Protein AF-A0A8T7G1Y4-F1 (afdb_monomer_lite)

Foldseek 3Di:
DLDLDADPLCVVQVKDKAKADPRADPQWDFLEWDDAPNIIITIIGGPVCVVPVVVSVVVSVSRVVSVVVSND

pLDDT: mean 89.41, std 7.93, range [53.5, 95.69]

Radius of gyration: 11.38 Å; chains: 1; bounding box: 20×20×32 Å

Sequence (72 aa):
MKKIELSKNLKRRKAIVSIGENGTPDDYFDIAGMFIDGEMYAIAVPKSLLDKATIMNALAKEAEACLSKAIE

Structure (mmCIF, N/CA/C/O backbone):
data_AF-A0A8T7G1Y4-F1
#
_entry.id   AF-A0A8T7G1Y4-F1
#
loop_
_atom_site.group_PDB
_atom_site.id
_atom_site.type_symbol
_atom_site.label_atom_id
_atom_site.label_alt_id
_atom_site.label_comp_id
_atom_site.label_asym_id
_atom_site.label_entity_id
_atom_site.label_seq_id
_atom_site.pdbx_PDB_ins_code
_atom_site.Cartn_x
_atom_site.Cartn_y
_atom_site.Cartn_z
_atom_site.occupancy
_atom_site.B_iso_or_equiv
_atom_site.auth_seq_id
_atom_site.auth_comp_id
_atom_site.auth_asym_id
_atom_site.auth_atom_id
_atom_site.pdbx_PDB_model_num
ATOM 1 N N . MET A 1 1 ? -10.378 -5.656 13.678 1.00 53.50 1 MET A N 1
ATOM 2 C CA . MET A 1 1 ? -9.307 -5.210 12.761 1.00 53.50 1 MET A CA 1
ATOM 3 C C . MET A 1 1 ? -9.771 -3.941 12.074 1.00 53.50 1 MET A C 1
ATOM 5 O O . MET A 1 1 ? -10.832 -3.982 11.451 1.00 53.50 1 MET A O 1
ATOM 9 N N . LYS A 1 2 ? -9.036 -2.828 12.203 1.00 62.44 2 LYS A N 1
ATOM 10 C CA . LYS A 1 2 ? -9.285 -1.650 11.365 1.00 62.44 2 LYS A CA 1
ATOM 11 C C . LYS A 1 2 ? -8.988 -2.045 9.918 1.00 62.44 2 LYS A C 1
ATOM 13 O O . LYS A 1 2 ? -7.915 -2.557 9.616 1.00 62.44 2 LYS A O 1
ATOM 18 N N . LYS A 1 3 ? -9.977 -1.925 9.036 1.00 74.19 3 LYS A N 1
A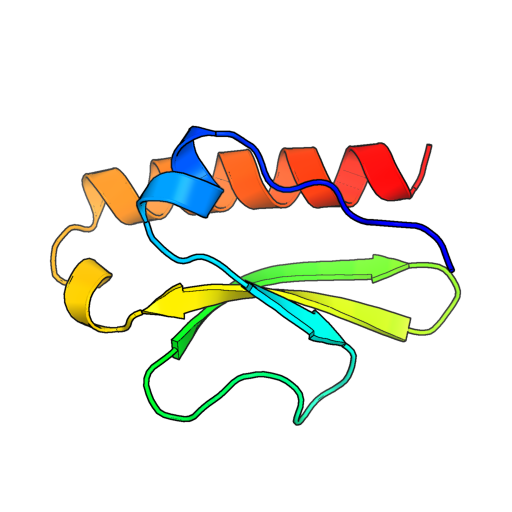TOM 19 C CA . LYS A 1 3 ? -9.851 -2.370 7.647 1.00 74.19 3 LYS A CA 1
ATOM 20 C C . LYS A 1 3 ? -9.398 -1.179 6.812 1.00 74.19 3 LYS A C 1
ATOM 22 O O . LYS A 1 3 ? -10.223 -0.338 6.475 1.00 74.19 3 LYS A O 1
ATOM 27 N N . ILE A 1 4 ? -8.107 -1.104 6.486 1.00 87.25 4 ILE A N 1
ATOM 28 C CA . ILE A 1 4 ? -7.606 -0.111 5.526 1.00 87.25 4 ILE A CA 1
ATOM 29 C C . ILE A 1 4 ? -8.259 -0.402 4.175 1.00 87.25 4 ILE A C 1
ATOM 31 O O . ILE A 1 4 ? -8.002 -1.431 3.543 1.00 87.25 4 ILE A O 1
ATOM 35 N N . GLU A 1 5 ? -9.148 0.486 3.740 1.00 91.00 5 GLU A N 1
ATOM 36 C CA . GLU A 1 5 ? -9.791 0.358 2.443 1.00 91.00 5 GLU A CA 1
ATOM 37 C C . GLU A 1 5 ? -8.942 1.023 1.360 1.00 91.00 5 GLU A C 1
ATOM 39 O O . GLU A 1 5 ? -8.814 2.243 1.292 1.00 91.00 5 GLU A O 1
ATOM 44 N N . LEU 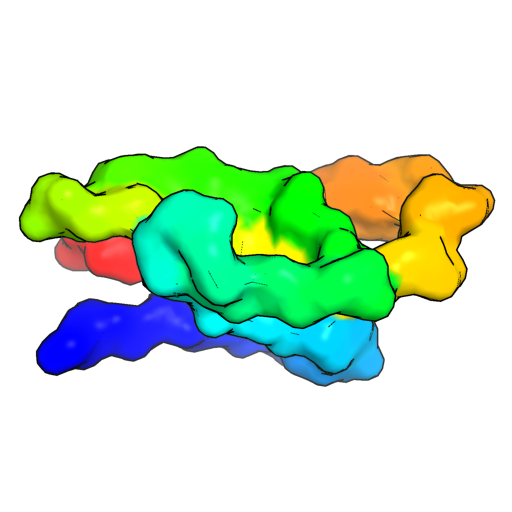A 1 6 ? -8.411 0.202 0.454 1.00 93.25 6 LEU A N 1
ATOM 45 C CA . LEU A 1 6 ? -7.727 0.702 -0.731 1.00 93.25 6 LEU A CA 1
ATOM 46 C C . LEU A 1 6 ? -8.711 1.396 -1.677 1.00 93.25 6 LEU A C 1
ATOM 48 O O . LEU A 1 6 ? -9.811 0.897 -1.961 1.00 93.25 6 LEU A O 1
ATOM 52 N N . SER A 1 7 ? -8.266 2.504 -2.256 1.00 94.75 7 SER A N 1
ATOM 53 C CA . SER A 1 7 ? -8.993 3.188 -3.317 1.00 94.75 7 SER A CA 1
ATOM 54 C C . SER A 1 7 ? -9.183 2.302 -4.561 1.00 94.75 7 SER A C 1
ATOM 56 O O . SER A 1 7 ? -8.479 1.311 -4.787 1.00 94.75 7 SER A O 1
ATOM 58 N N . LYS A 1 8 ? -10.108 2.694 -5.449 1.00 95.00 8 LYS A N 1
ATOM 59 C CA . LYS A 1 8 ? -10.302 2.018 -6.749 1.00 95.00 8 LYS A CA 1
ATOM 60 C C . LYS A 1 8 ? -9.019 1.993 -7.590 1.00 95.00 8 LYS A C 1
ATOM 62 O O . LYS A 1 8 ? -8.762 1.027 -8.305 1.00 95.00 8 LYS A O 1
ATOM 67 N N . ASN A 1 9 ? -8.227 3.060 -7.520 1.00 94.06 9 ASN A N 1
ATOM 68 C CA . ASN A 1 9 ? -7.030 3.248 -8.329 1.00 94.06 9 ASN A CA 1
ATOM 69 C C . ASN A 1 9 ? -5.886 2.330 -7.858 1.00 94.06 9 ASN A C 1
ATOM 71 O O . ASN A 1 9 ? -5.243 1.689 -8.696 1.00 94.06 9 ASN A O 1
ATOM 75 N N . LEU A 1 10 ? -5.702 2.215 -6.537 1.00 95.69 10 LEU A N 1
ATOM 76 C CA . LEU A 1 10 ? -4.771 1.289 -5.886 1.00 95.69 10 LEU A CA 1
ATOM 77 C C . LEU A 1 10 ? -5.169 -0.170 -6.159 1.00 95.69 10 LEU A C 1
ATOM 79 O O . LEU A 1 10 ? -4.347 -0.949 -6.642 1.00 95.69 10 LEU A O 1
ATOM 83 N N . LYS A 1 11 ? -6.457 -0.516 -5.995 1.00 95.31 11 LYS A N 1
ATOM 84 C CA . LYS A 1 11 ? -7.001 -1.851 -6.330 1.00 95.31 11 LYS A CA 1
ATOM 85 C C . LYS A 1 11 ? -6.733 -2.234 -7.790 1.00 95.31 11 LYS A C 1
ATOM 87 O O . LYS A 1 11 ? -6.237 -3.323 -8.065 1.00 95.31 11 LYS A O 1
ATOM 92 N N . ARG A 1 12 ? -6.989 -1.323 -8.741 1.00 95.44 12 ARG A N 1
ATOM 93 C CA . ARG A 1 12 ? -6.743 -1.553 -10.181 1.00 95.44 12 ARG A CA 1
ATOM 94 C C . ARG A 1 12 ? -5.277 -1.871 -10.492 1.00 95.44 12 ARG A C 1
ATOM 96 O O . ARG A 1 12 ? -4.995 -2.566 -11.463 1.00 95.44 12 ARG A O 1
ATOM 103 N N . ARG A 1 13 ? -4.352 -1.357 -9.683 1.00 94.69 13 ARG A N 1
ATOM 104 C CA . ARG A 1 13 ? -2.902 -1.556 -9.823 1.00 94.69 13 ARG A CA 1
ATOM 105 C C . ARG A 1 13 ? -2.369 -2.668 -8.929 1.00 94.69 13 ARG A C 1
ATOM 107 O O . ARG A 1 13 ? -1.161 -2.782 -8.766 1.00 94.69 13 ARG A O 1
ATOM 114 N N . LYS A 1 14 ? -3.272 -3.500 -8.401 1.00 94.75 14 LYS A N 1
ATOM 115 C CA . LYS A 1 14 ? -2.964 -4.647 -7.550 1.00 94.75 14 LYS A CA 1
ATOM 116 C C . LYS A 1 14 ? -2.186 -4.268 -6.289 1.00 94.75 14 LYS A C 1
ATOM 118 O O . LYS A 1 14 ? -1.407 -5.086 -5.821 1.00 94.75 14 LYS A O 1
ATOM 123 N N . ALA A 1 15 ? -2.379 -3.055 -5.763 1.00 95.19 15 ALA A N 1
ATOM 124 C CA . ALA A 1 15 ? -1.797 -2.669 -4.484 1.00 95.19 15 ALA A CA 1
ATOM 125 C C . ALA A 1 15 ? -2.313 -3.578 -3.359 1.00 95.19 15 ALA A C 1
ATOM 127 O O . ALA A 1 15 ? -3.458 -4.038 -3.410 1.00 95.19 15 ALA A O 1
ATOM 128 N N . ILE A 1 16 ? -1.486 -3.797 -2.345 1.00 94.69 16 ILE A N 1
ATOM 129 C CA . ILE A 1 16 ? -1.805 -4.613 -1.171 1.00 94.69 16 ILE A CA 1
ATOM 130 C C . ILE A 1 16 ? -1.529 -3.826 0.105 1.00 94.69 16 ILE A C 1
ATOM 132 O O . ILE A 1 16 ? -0.756 -2.870 0.087 1.00 94.69 16 ILE A O 1
ATOM 136 N N . VAL A 1 17 ? -2.157 -4.242 1.202 1.00 93.44 17 VAL A N 1
ATOM 137 C CA . VAL A 1 17 ? -1.825 -3.769 2.548 1.00 93.44 17 VAL A CA 1
ATOM 138 C C . VAL A 1 17 ? -0.951 -4.833 3.203 1.00 93.44 17 VAL A C 1
ATOM 140 O O . VAL A 1 17 ? -1.351 -5.994 3.273 1.00 93.44 17 VAL A O 1
ATOM 143 N N . SER A 1 18 ? 0.225 -4.426 3.654 1.00 91.25 18 SER A N 1
ATOM 144 C CA . SER A 1 18 ? 1.192 -5.216 4.408 1.00 91.25 18 SER A CA 1
ATOM 145 C C . SER A 1 18 ? 1.158 -4.773 5.872 1.00 91.25 18 SER A C 1
ATOM 147 O O . SER A 1 18 ? 0.939 -3.593 6.157 1.00 91.25 18 SER A O 1
ATOM 149 N N . ILE A 1 19 ? 1.311 -5.719 6.798 1.00 88.75 19 ILE A N 1
ATOM 150 C CA . ILE A 1 19 ? 1.315 -5.463 8.243 1.00 88.75 19 ILE A CA 1
ATOM 151 C C . ILE A 1 19 ? 2.584 -6.089 8.828 1.00 88.75 19 ILE A C 1
ATOM 153 O O . ILE A 1 19 ? 2.814 -7.289 8.662 1.00 88.75 19 ILE A O 1
ATOM 157 N N . GLY A 1 20 ? 3.390 -5.280 9.516 1.00 82.31 20 GLY A N 1
ATOM 158 C CA . GLY A 1 20 ? 4.683 -5.670 10.082 1.00 82.31 20 GLY A CA 1
ATOM 159 C C . GLY A 1 20 ? 5.836 -5.700 9.068 1.00 82.31 20 GLY A C 1
ATOM 160 O O . GLY A 1 20 ? 5.641 -5.532 7.868 1.00 82.31 20 GLY A O 1
ATOM 161 N N . GLU A 1 21 ? 7.059 -5.932 9.557 1.00 71.00 21 GLU A N 1
ATOM 162 C CA . GLU A 1 21 ? 8.305 -5.823 8.767 1.00 71.00 21 GLU A CA 1
ATOM 163 C C . GLU A 1 21 ? 8.454 -6.854 7.630 1.00 71.00 21 GLU A C 1
ATOM 165 O O . GLU A 1 21 ? 9.224 -6.623 6.705 1.00 71.00 21 GLU A O 1
ATOM 170 N N . ASN A 1 22 ? 7.710 -7.966 7.655 1.00 73.38 22 ASN A N 1
ATOM 171 C CA . ASN A 1 22 ? 7.827 -9.059 6.672 1.00 73.38 22 ASN A CA 1
ATOM 172 C C . ASN A 1 22 ? 6.553 -9.273 5.833 1.00 73.38 22 ASN A C 1
ATOM 174 O O . ASN A 1 22 ? 6.388 -10.323 5.213 1.00 73.38 22 ASN A O 1
ATOM 178 N N . GLY A 1 23 ? 5.611 -8.327 5.848 1.00 77.44 23 GLY A N 1
ATOM 179 C CA . GLY A 1 23 ? 4.317 -8.504 5.180 1.00 77.44 23 GLY A CA 1
ATOM 180 C C . GLY A 1 23 ? 4.332 -8.249 3.666 1.00 77.44 23 GLY A C 1
ATOM 181 O O . GLY A 1 23 ? 3.350 -8.565 2.990 1.00 77.44 23 GLY A O 1
ATOM 182 N N . THR A 1 24 ? 5.410 -7.675 3.124 1.00 88.75 24 THR A N 1
ATOM 183 C CA . THR A 1 24 ? 5.492 -7.267 1.714 1.00 88.75 24 THR A CA 1
ATOM 184 C C . THR A 1 24 ? 6.176 -8.355 0.874 1.00 88.75 24 THR A C 1
ATOM 186 O O . THR A 1 24 ? 7.330 -8.680 1.143 1.00 88.75 24 THR A O 1
ATOM 189 N N . PRO A 1 25 ? 5.508 -8.923 -0.152 1.00 91.19 25 PRO A N 1
ATOM 190 C CA . PRO A 1 25 ? 6.104 -9.913 -1.049 1.00 91.19 25 PRO A CA 1
ATOM 191 C C . PRO A 1 25 ? 7.295 -9.368 -1.854 1.00 91.19 25 PRO A C 1
ATOM 193 O O . PRO A 1 25 ? 7.340 -8.184 -2.187 1.00 91.19 25 PRO A O 1
ATOM 196 N N . ASP A 1 26 ? 8.209 -10.251 -2.264 1.00 90.81 26 ASP A N 1
ATOM 197 C CA . ASP A 1 26 ? 9.432 -9.892 -3.002 1.00 90.81 26 ASP A CA 1
ATOM 198 C C . ASP A 1 26 ? 9.182 -9.166 -4.336 1.00 90.81 26 ASP A C 1
ATOM 200 O O . ASP A 1 26 ? 10.027 -8.391 -4.794 1.00 90.81 26 ASP A O 1
ATOM 204 N N . ASP A 1 27 ? 8.045 -9.400 -4.992 1.00 94.31 27 ASP A N 1
ATOM 205 C CA . ASP A 1 27 ? 7.655 -8.756 -6.252 1.00 94.31 27 ASP A CA 1
ATOM 206 C C . ASP A 1 27 ? 6.931 -7.411 -6.054 1.00 94.31 27 ASP A C 1
ATOM 208 O O . ASP A 1 27 ? 6.555 -6.749 -7.029 1.00 94.31 27 ASP A O 1
ATOM 212 N N . TYR A 1 28 ? 6.799 -6.968 -4.802 1.00 94.75 28 TYR A N 1
ATOM 213 C CA . TYR A 1 28 ? 6.168 -5.719 -4.399 1.00 94.75 28 TYR A CA 1
ATOM 214 C C . TYR A 1 28 ? 7.178 -4.725 -3.814 1.00 94.75 28 TYR A C 1
ATOM 216 O O . TYR A 1 28 ? 8.301 -5.062 -3.443 1.00 94.75 28 TYR A O 1
ATOM 224 N N . PHE A 1 29 ? 6.790 -3.454 -3.796 1.00 92.19 29 PHE A N 1
ATOM 225 C CA . PHE A 1 29 ? 7.560 -2.354 -3.234 1.00 92.19 29 PHE A CA 1
ATOM 226 C C . PHE A 1 29 ? 6.636 -1.451 -2.420 1.00 92.19 29 PHE A C 1
ATOM 228 O O . PHE A 1 29 ? 5.578 -1.049 -2.916 1.00 92.19 29 PHE A O 1
ATOM 235 N N . ASP A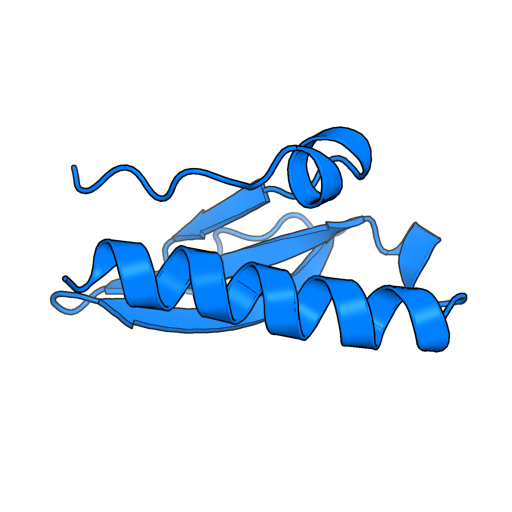 1 30 ? 7.039 -1.134 -1.193 1.00 93.50 30 ASP A N 1
ATOM 236 C CA . ASP A 1 30 ? 6.282 -0.260 -0.300 1.00 93.50 30 ASP A CA 1
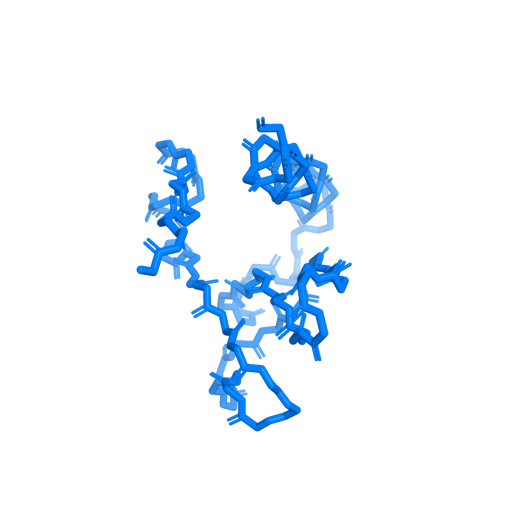ATOM 237 C C . ASP A 1 30 ? 6.313 1.182 -0.806 1.00 93.50 30 ASP A C 1
ATOM 239 O O . ASP A 1 30 ? 7.370 1.755 -1.057 1.00 93.50 30 ASP A O 1
ATOM 243 N N . ILE A 1 31 ? 5.134 1.779 -0.966 1.00 94.62 31 ILE A N 1
ATOM 244 C CA . ILE A 1 31 ? 4.984 3.154 -1.467 1.00 94.62 31 ILE A CA 1
ATOM 245 C C . ILE A 1 31 ? 4.527 4.137 -0.397 1.00 94.62 31 ILE A C 1
ATOM 247 O O . ILE A 1 31 ? 4.651 5.341 -0.593 1.00 94.62 31 ILE A O 1
ATOM 251 N N . ALA A 1 32 ? 3.990 3.629 0.711 1.00 94.88 32 ALA A N 1
ATOM 252 C CA . ALA A 1 32 ? 3.633 4.396 1.893 1.00 94.88 32 ALA A CA 1
ATOM 253 C C . ALA A 1 32 ? 3.608 3.461 3.107 1.00 94.88 32 ALA A C 1
ATOM 255 O O . ALA A 1 32 ? 3.225 2.296 2.976 1.00 94.88 32 ALA A O 1
ATOM 256 N N . GLY A 1 33 ? 3.966 3.977 4.281 1.00 92.69 33 GLY A N 1
ATOM 257 C CA . GLY A 1 33 ? 3.914 3.238 5.538 1.00 92.69 33 GLY A CA 1
ATOM 258 C C . GLY A 1 33 ? 3.604 4.150 6.718 1.00 92.69 33 GLY A C 1
ATOM 259 O O . GLY A 1 33 ? 3.991 5.317 6.724 1.00 92.69 33 GLY A O 1
ATOM 260 N N . MET A 1 34 ? 2.873 3.631 7.700 1.00 91.75 34 MET A N 1
ATOM 261 C CA . MET A 1 34 ? 2.428 4.375 8.873 1.00 91.75 34 MET A CA 1
ATOM 262 C C . MET A 1 34 ? 2.256 3.441 10.071 1.00 91.75 34 MET A C 1
ATOM 264 O O . MET A 1 34 ? 1.773 2.319 9.931 1.00 91.75 34 MET A O 1
ATOM 268 N N . PHE A 1 35 ? 2.631 3.914 11.259 1.00 90.50 35 PHE A N 1
ATOM 269 C CA . PHE A 1 35 ? 2.350 3.210 12.507 1.00 90.50 35 PHE A CA 1
ATOM 270 C C . PHE A 1 35 ? 0.932 3.540 12.978 1.00 90.50 35 PHE A C 1
ATOM 272 O O . PHE A 1 35 ? 0.605 4.709 13.180 1.00 90.50 35 PHE A O 1
ATOM 279 N N . ILE A 1 36 ? 0.101 2.512 13.149 1.00 87.31 36 ILE A N 1
ATOM 280 C CA . ILE A 1 36 ? -1.287 2.619 13.610 1.00 87.31 36 ILE A CA 1
ATOM 281 C C . ILE A 1 36 ? -1.454 1.638 14.769 1.00 87.31 36 ILE A C 1
ATOM 283 O O . ILE A 1 36 ? -1.195 0.450 14.609 1.00 87.31 36 ILE A O 1
ATOM 287 N N . ASP A 1 37 ? -1.852 2.137 15.941 1.00 85.38 37 ASP A N 1
ATOM 288 C CA . ASP A 1 37 ? -2.138 1.321 17.133 1.00 85.38 37 ASP A CA 1
ATOM 289 C C . ASP A 1 37 ? -1.003 0.343 17.531 1.00 85.38 37 ASP A C 1
ATOM 291 O O . ASP A 1 37 ? -1.247 -0.745 18.047 1.00 85.38 37 ASP A O 1
ATOM 295 N N . GLY A 1 38 ? 0.258 0.738 17.311 1.00 87.25 38 GLY A N 1
ATOM 296 C CA . GLY A 1 38 ? 1.445 -0.060 17.657 1.00 87.25 38 GLY A CA 1
ATOM 297 C C . GLY A 1 38 ? 1.892 -1.065 16.589 1.00 87.25 38 GLY A C 1
ATOM 298 O O . GLY A 1 38 ? 2.913 -1.721 16.777 1.00 87.25 38 GLY A O 1
ATOM 299 N N . GLU A 1 39 ? 1.193 -1.152 15.457 1.00 89.19 39 GLU A N 1
ATOM 300 C CA . GLU A 1 39 ? 1.571 -1.982 14.311 1.00 89.19 39 GLU A CA 1
ATOM 301 C C . GLU A 1 39 ? 1.989 -1.111 13.117 1.00 89.19 39 GLU A C 1
ATOM 303 O O . GLU A 1 39 ? 1.431 -0.038 12.872 1.00 89.19 39 GLU A O 1
ATOM 308 N N . MET A 1 40 ? 2.979 -1.573 12.349 1.00 90.56 40 MET A N 1
ATOM 309 C CA . MET A 1 40 ? 3.377 -0.924 11.100 1.00 90.56 40 MET A CA 1
ATOM 310 C C . MET A 1 40 ? 2.476 -1.408 9.967 1.00 90.56 40 MET A C 1
ATOM 312 O O . MET A 1 40 ? 2.491 -2.589 9.626 1.00 90.56 40 MET A O 1
ATOM 316 N N . TYR A 1 41 ? 1.720 -0.494 9.367 1.00 91.94 41 TYR A N 1
ATOM 317 C CA . TYR A 1 41 ? 0.929 -0.749 8.171 1.00 91.94 41 TYR A CA 1
ATOM 318 C C . TYR A 1 41 ? 1.616 -0.115 6.970 1.00 91.94 41 TYR A C 1
ATOM 320 O O . TYR A 1 41 ? 1.957 1.067 6.996 1.00 91.94 41 TYR A O 1
ATOM 328 N N . ALA A 1 42 ? 1.782 -0.878 5.900 1.00 93.62 42 ALA A N 1
ATOM 329 C CA . ALA A 1 42 ? 2.327 -0.399 4.641 1.00 93.62 42 ALA A CA 1
ATOM 330 C C . ALA A 1 42 ? 1.368 -0.697 3.491 1.00 93.62 42 ALA A C 1
ATOM 332 O O . ALA A 1 42 ? 0.604 -1.662 3.521 1.00 93.62 42 ALA A O 1
ATOM 333 N N . ILE A 1 43 ? 1.397 0.142 2.462 1.00 94.94 43 ILE A N 1
ATOM 334 C CA . ILE A 1 43 ? 0.758 -0.153 1.183 1.00 94.94 43 ILE A CA 1
ATOM 335 C C . ILE A 1 43 ? 1.862 -0.366 0.163 1.00 94.94 43 ILE A C 1
ATOM 337 O O . ILE A 1 43 ? 2.699 0.512 -0.053 1.00 94.94 43 ILE A O 1
ATOM 341 N N . ALA A 1 44 ? 1.820 -1.522 -0.488 1.00 95.19 44 ALA A N 1
ATOM 342 C CA . ALA A 1 44 ? 2.804 -1.934 -1.472 1.00 95.19 44 ALA A CA 1
ATOM 343 C C . ALA A 1 44 ? 2.172 -2.086 -2.854 1.00 95.19 44 ALA A C 1
ATOM 345 O O . ALA A 1 44 ? 0.989 -2.413 -2.984 1.00 95.19 44 ALA A O 1
ATOM 346 N N . VAL A 1 45 ? 2.966 -1.886 -3.903 1.00 95.25 45 VAL A N 1
ATOM 347 C CA . VAL A 1 45 ? 2.556 -2.082 -5.303 1.00 95.25 45 VAL A CA 1
ATOM 348 C C . VAL A 1 45 ? 3.545 -2.980 -6.045 1.00 95.25 45 VAL A C 1
ATOM 350 O O . VAL A 1 45 ? 4.704 -3.050 -5.643 1.00 95.25 45 VAL A O 1
ATOM 353 N N . PRO A 1 46 ? 3.144 -3.639 -7.148 1.00 95.31 46 PRO A N 1
ATOM 354 C CA . PRO A 1 46 ? 4.063 -4.466 -7.924 1.00 95.31 46 PRO A CA 1
ATOM 355 C C . PRO A 1 46 ? 5.260 -3.663 -8.451 1.00 95.31 46 PRO A C 1
ATOM 357 O O . PRO A 1 46 ? 5.073 -2.594 -9.042 1.00 95.31 46 PRO A O 1
ATOM 360 N N . LYS A 1 47 ? 6.475 -4.221 -8.356 1.00 94.25 47 LYS A N 1
ATOM 361 C CA . LYS A 1 47 ? 7.726 -3.591 -8.830 1.00 94.25 47 LYS A CA 1
ATOM 362 C C . LYS A 1 47 ? 7.687 -3.167 -10.305 1.00 94.25 47 LYS A C 1
ATOM 364 O O . LYS A 1 47 ? 8.336 -2.200 -10.679 1.00 94.25 47 LYS A O 1
ATOM 369 N N . SER A 1 48 ? 6.849 -3.808 -11.126 1.00 91.88 48 SER A N 1
ATOM 370 C CA . SER A 1 48 ? 6.581 -3.412 -12.525 1.00 91.88 48 SER A CA 1
ATOM 371 C C . SER A 1 48 ? 6.093 -1.962 -12.719 1.00 91.88 48 SER A C 1
ATOM 373 O O . SER A 1 48 ? 6.059 -1.463 -13.844 1.00 91.88 48 SER A O 1
ATOM 375 N N . LEU A 1 49 ? 5.666 -1.282 -11.648 1.00 90.25 49 LEU A N 1
ATOM 376 C CA . LEU A 1 49 ? 5.229 0.115 -11.682 1.00 90.25 49 LEU A CA 1
ATOM 377 C C . LEU A 1 49 ? 6.357 1.114 -11.381 1.00 90.25 49 LEU A C 1
ATOM 379 O O . LEU A 1 49 ? 6.164 2.305 -11.632 1.00 90.25 49 LEU A O 1
ATOM 383 N N . LEU A 1 50 ? 7.520 0.652 -10.904 1.00 86.50 50 LEU A N 1
ATOM 384 C CA . LEU A 1 50 ? 8.650 1.507 -10.518 1.00 86.50 50 LEU A CA 1
ATOM 385 C C . LEU A 1 50 ? 9.223 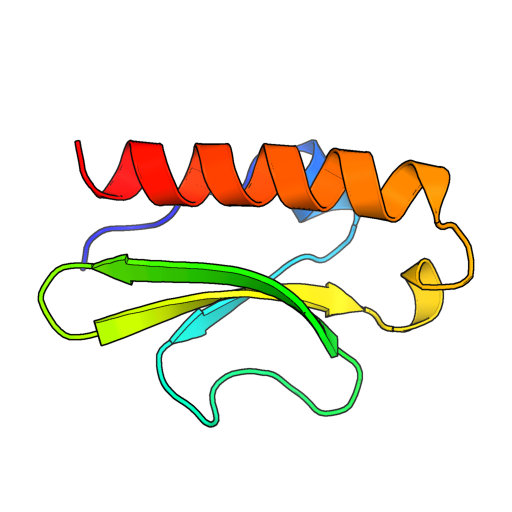2.305 -11.696 1.00 86.50 50 LEU A C 1
ATOM 387 O O . LEU A 1 50 ? 9.591 3.464 -11.521 1.00 86.50 50 LEU A O 1
ATOM 391 N N . ASP A 1 51 ? 9.177 1.754 -12.911 1.00 86.19 51 ASP A N 1
ATOM 392 C CA . ASP A 1 51 ? 9.632 2.433 -14.136 1.00 86.19 51 ASP A CA 1
ATOM 393 C C . ASP A 1 51 ? 8.756 3.641 -14.526 1.00 86.19 51 ASP A C 1
ATOM 395 O O . ASP A 1 51 ? 9.037 4.360 -15.485 1.00 86.19 51 ASP A O 1
ATOM 399 N N . LYS A 1 52 ? 7.658 3.880 -13.796 1.00 86.62 52 LYS A N 1
ATOM 400 C CA . LYS A 1 52 ? 6.684 4.944 -14.058 1.00 86.62 52 LYS A CA 1
ATOM 401 C C . LYS A 1 52 ? 6.623 5.917 -12.884 1.00 86.62 52 LYS A C 1
ATOM 403 O O . LYS A 1 52 ? 5.581 6.053 -12.240 1.00 86.62 52 LYS A O 1
ATOM 408 N N . ALA A 1 53 ? 7.719 6.639 -12.641 1.00 80.62 53 ALA A N 1
ATOM 409 C CA . ALA A 1 53 ? 7.884 7.567 -11.512 1.00 80.62 53 ALA A CA 1
ATOM 410 C C . ALA A 1 53 ? 6.696 8.535 -11.297 1.00 80.62 53 ALA A C 1
ATOM 412 O O . ALA A 1 53 ? 6.253 8.744 -10.168 1.00 80.62 53 ALA A O 1
ATOM 413 N N . THR A 1 54 ? 6.108 9.079 -12.370 1.00 84.06 54 THR A N 1
ATOM 414 C CA . THR A 1 54 ? 4.920 9.952 -12.279 1.00 84.06 54 THR A CA 1
ATOM 415 C C . THR A 1 54 ? 3.712 9.243 -11.660 1.00 84.06 54 THR A C 1
ATOM 417 O O . THR A 1 54 ? 2.981 9.834 -10.869 1.00 84.06 54 THR A O 1
ATOM 420 N N . ILE A 1 55 ? 3.500 7.970 -12.001 1.00 88.56 55 ILE A N 1
ATOM 421 C CA . ILE A 1 55 ? 2.408 7.162 -11.452 1.00 88.56 55 ILE A CA 1
ATOM 422 C C . I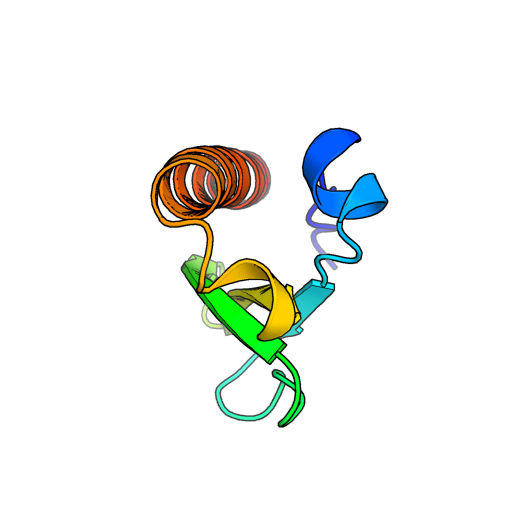LE A 1 55 ? 2.718 6.793 -9.999 1.00 88.56 55 ILE A C 1
ATOM 424 O O . ILE A 1 55 ? 1.819 6.859 -9.166 1.00 88.56 55 ILE A O 1
ATOM 428 N N . MET A 1 56 ? 3.974 6.474 -9.680 1.00 91.62 56 MET A N 1
ATOM 429 C CA . MET A 1 56 ? 4.404 6.117 -8.323 1.00 91.62 56 MET A CA 1
ATOM 430 C C . MET A 1 56 ? 4.098 7.215 -7.304 1.00 91.62 56 MET A C 1
ATOM 432 O O . MET A 1 56 ? 3.464 6.939 -6.291 1.00 91.62 56 MET A O 1
ATOM 436 N N . ASN A 1 57 ? 4.439 8.470 -7.607 1.00 90.31 57 ASN A N 1
ATOM 437 C CA . ASN A 1 57 ? 4.166 9.591 -6.701 1.00 90.31 57 ASN A CA 1
ATOM 438 C C . ASN A 1 57 ? 2.664 9.803 -6.457 1.00 90.31 57 ASN A C 1
ATOM 440 O O . ASN A 1 57 ? 2.254 10.153 -5.352 1.00 90.31 57 ASN A O 1
ATOM 444 N N . ALA A 1 58 ? 1.833 9.596 -7.483 1.00 92.19 58 ALA A N 1
ATOM 445 C CA . ALA A 1 58 ? 0.383 9.692 -7.339 1.00 92.19 58 ALA A CA 1
ATOM 446 C C . ALA A 1 58 ? -0.173 8.559 -6.463 1.00 92.19 58 ALA A C 1
ATOM 448 O O . ALA A 1 58 ? -1.031 8.806 -5.618 1.00 92.19 58 ALA A O 1
ATOM 449 N N . LEU A 1 59 ? 0.338 7.335 -6.635 1.00 95.00 59 LEU A N 1
ATOM 450 C CA . LEU A 1 59 ? -0.066 6.187 -5.825 1.00 95.00 59 LEU A CA 1
ATOM 451 C C . LEU A 1 59 ? 0.384 6.318 -4.374 1.00 95.00 59 LEU A C 1
ATOM 453 O O . LEU A 1 59 ? -0.399 5.984 -3.496 1.00 95.00 59 LEU A O 1
ATOM 457 N N . ALA A 1 60 ? 1.597 6.816 -4.118 1.00 95.06 60 ALA A N 1
ATOM 458 C CA . ALA A 1 60 ? 2.113 7.027 -2.766 1.00 95.06 60 ALA A CA 1
ATOM 459 C C . ALA A 1 60 ? 1.215 7.990 -1.972 1.00 95.06 60 ALA A C 1
ATOM 461 O O . ALA A 1 60 ? 0.721 7.633 -0.909 1.00 95.06 60 ALA A O 1
ATOM 462 N N . LYS A 1 61 ? 0.877 9.152 -2.549 1.00 95.38 61 LYS A N 1
ATOM 463 C CA . LYS A 1 61 ? -0.057 10.114 -1.928 1.00 95.38 61 LYS A CA 1
ATOM 464 C C . LYS A 1 61 ? -1.444 9.521 -1.679 1.00 95.38 61 LYS A C 1
ATOM 466 O O . LYS A 1 61 ? -2.090 9.799 -0.673 1.00 95.38 61 LYS A O 1
ATOM 471 N N . GLU A 1 62 ? -1.932 8.718 -2.619 1.00 95.31 62 GLU A N 1
ATOM 472 C CA . GLU A 1 62 ? -3.222 8.046 -2.482 1.00 95.31 62 GLU A CA 1
ATOM 473 C C . GLU A 1 62 ? -3.194 6.967 -1.390 1.00 95.31 62 GLU A C 1
ATOM 475 O O . GLU A 1 62 ? -4.167 6.809 -0.651 1.00 95.31 62 GLU A O 1
ATOM 480 N N . ALA A 1 63 ? -2.077 6.253 -1.266 1.00 95.50 63 ALA A N 1
ATOM 481 C CA . ALA A 1 63 ? -1.836 5.265 -0.229 1.00 95.50 63 ALA A CA 1
ATOM 482 C C . ALA A 1 63 ? -1.759 5.913 1.162 1.00 95.50 63 ALA A C 1
ATOM 484 O O . ALA A 1 63 ? -2.452 5.462 2.071 1.00 95.50 63 ALA A O 1
ATOM 485 N N . GLU A 1 64 ? -1.021 7.016 1.310 1.00 94.69 64 GLU A N 1
ATOM 486 C CA . GLU A 1 64 ? -0.988 7.824 2.538 1.00 94.69 64 GLU A CA 1
ATOM 487 C C . GLU A 1 64 ? -2.398 8.239 2.972 1.00 94.69 64 GLU A C 1
ATOM 489 O O . GLU A 1 64 ? -2.782 8.021 4.118 1.00 94.69 64 GLU A O 1
ATOM 494 N N . ALA A 1 65 ? -3.220 8.741 2.044 1.00 93.81 65 ALA A N 1
ATOM 495 C CA . ALA A 1 65 ? -4.595 9.130 2.348 1.00 93.81 65 ALA A CA 1
ATOM 496 C C . ALA A 1 65 ? -5.473 7.945 2.799 1.00 93.81 65 ALA A C 1
ATOM 498 O O . ALA A 1 65 ? -6.375 8.127 3.616 1.00 93.81 65 ALA A O 1
ATOM 499 N N . CYS A 1 66 ? -5.233 6.734 2.282 1.00 93.25 66 CYS A N 1
ATOM 500 C CA . CYS A 1 66 ? -5.925 5.528 2.747 1.00 93.25 66 CYS A CA 1
ATOM 501 C C . CYS A 1 66 ? -5.497 5.141 4.172 1.00 93.25 66 CYS A C 1
ATOM 503 O O . CYS A 1 66 ? -6.344 4.733 4.963 1.00 93.25 66 CYS A O 1
ATOM 505 N N . LEU A 1 67 ? -4.207 5.282 4.500 1.00 92.69 67 LEU A N 1
ATOM 506 C CA . LEU A 1 67 ? -3.667 4.998 5.833 1.00 92.69 67 LEU A CA 1
ATOM 507 C C . LEU A 1 67 ? -4.159 6.012 6.872 1.00 92.69 67 LEU A C 1
ATOM 509 O O . LEU A 1 67 ? -4.640 5.609 7.927 1.00 92.69 67 LEU A O 1
ATOM 513 N N . SER A 1 68 ? -4.129 7.312 6.563 1.00 91.38 68 SER A N 1
ATOM 514 C CA . SER A 1 68 ? -4.605 8.356 7.481 1.00 91.38 68 SER A CA 1
ATOM 515 C C . SER A 1 68 ? -6.087 8.200 7.826 1.00 91.38 68 SER A C 1
ATOM 517 O O . SER A 1 68 ? -6.448 8.302 8.993 1.00 91.38 68 SER A O 1
ATOM 519 N N . LYS A 1 69 ? -6.932 7.845 6.849 1.00 89.25 69 LYS A N 1
ATOM 520 C CA . LYS A 1 69 ? -8.360 7.559 7.085 1.00 89.25 69 LYS A CA 1
ATOM 521 C C . LYS A 1 69 ? -8.620 6.344 7.971 1.00 89.25 69 LYS A C 1
ATOM 523 O O . LYS A 1 69 ? -9.726 6.192 8.465 1.00 89.25 69 LYS A O 1
ATOM 528 N N . ALA A 1 70 ? -7.652 5.440 8.104 1.00 84.56 70 ALA A N 1
ATOM 529 C CA . ALA A 1 70 ? -7.766 4.309 9.015 1.00 84.56 70 ALA A CA 1
ATOM 530 C C . ALA A 1 70 ? -7.376 4.687 10.455 1.00 84.56 70 ALA A C 1
ATOM 532 O O . ALA A 1 70 ? -7.658 3.931 11.382 1.00 84.56 70 ALA A O 1
ATOM 533 N N . ILE A 1 71 ? -6.717 5.828 10.669 1.00 81.31 71 ILE A N 1
ATOM 534 C CA . ILE A 1 71 ? -6.426 6.333 12.016 1.00 81.31 71 ILE A CA 1
ATOM 535 C C . ILE A 1 71 ? -7.666 7.002 12.611 1.00 81.31 71 ILE A C 1
ATOM 537 O O . ILE A 1 71 ? -7.963 6.738 13.778 1.00 81.31 71 ILE A O 1
ATOM 541 N N . GLU A 1 72 ? -8.357 7.812 11.803 1.00 72.62 72 GLU A N 1
ATOM 542 C CA . GLU A 1 72 ? -9.632 8.478 12.130 1.00 72.62 72 GLU A CA 1
ATOM 543 C C . GLU A 1 72 ? -10.744 7.486 12.516 1.00 72.62 72 GLU A C 1
ATOM 545 O O . GLU A 1 72 ? -11.514 7.826 13.443 1.00 72.62 72 GLU A O 1
#

Secondary structure (DSSP, 8-state):
-------HHHHHTT-EEEESTT-S-TTEEEEEEEEETTEEEEEEEEGGGTT-HHHHHHHHHHHHHHHHHHH-